Protein AF-A0A9X0PHR5-F1 (afdb_monomer)

Mean predicted aligned error: 5.83 Å

Secondary structure (DSSP, 8-state):
---HHHHHHHHHHHHHHHHHHHHHHHHHHHHHHHHHHHHHHHHHHHHHHHHHHHHHHHHT---THHHHHHHHHHHHHS--

Nearest PDB structures (foldseek):
  1nt2-assembly1_B  TM=8.621E-01  e=8.471E+00  Archaeoglobus fulgidus DSM 4304

Foldseek 3Di:
DDDPVNVVVVVVVVVVVVVVVVVVVVVVVVVVVVVVVVVVVVVVVVLVVVVVVLVVCVVVDPDCVSVVVVVVSVVVVDDD

Radius of gyration: 26.89 Å; Cα contacts (8 Å, |Δi|>4): 7; chains: 1; bounding box: 49×14×79 Å

Sequence (80 aa):
MTDRDSVVKHFRTASKVYKEQRDSLITDVADLRNQRDKLQRKLDEVVKLFNTHLAYKKAWSDNPYYDKLQNELNRILEDE

Solvent-accessible surface area (backbone atoms only — not comparable to full-atom valu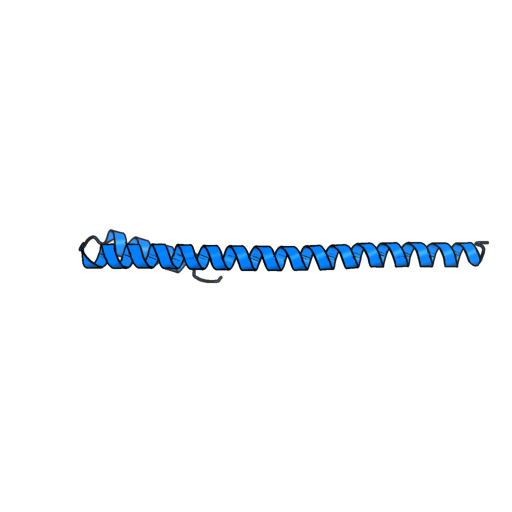es)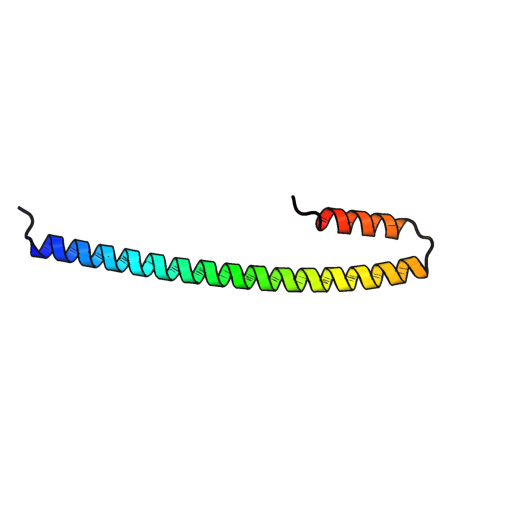: 4568 Å² total; per-residue (Å²): 132,87,55,71,68,57,54,54,49,51,52,52,52,51,54,49,51,54,48,53,53,50,54,49,50,54,49,54,51,51,51,51,52,52,50,49,54,53,51,50,54,53,49,53,52,51,51,52,51,50,51,54,53,49,52,53,49,50,77,78,39,94,56,68,65,58,56,55,51,50,52,53,52,50,61,71,69,54,79,133

Organism: NCBI:txid74706

pLDDT: mean 93.5, std 7.17, range [55.91, 98.62]

Structure (mmCIF, N/CA/C/O backbone):
data_AF-A0A9X0PHR5-F1
#
_entry.id   AF-A0A9X0PHR5-F1
#
loop_
_atom_site.group_PDB
_atom_site.id
_atom_site.type_symbol
_atom_site.label_atom_id
_atom_site.label_alt_id
_atom_site.label_comp_id
_atom_site.label_asym_id
_atom_site.label_entity_id
_atom_site.label_seq_id
_atom_site.pdbx_PDB_ins_code
_atom_site.Cartn_x
_atom_site.Cartn_y
_atom_site.Cartn_z
_atom_site.occupancy
_atom_site.B_iso_or_equiv
_atom_site.auth_seq_id
_atom_site.auth_comp_id
_atom_site.auth_asym_id
_atom_site.auth_atom_id
_atom_site.pdbx_PDB_model_num
ATOM 1 N N . MET A 1 1 ? 25.152 12.258 -48.912 1.00 60.69 1 MET A N 1
ATOM 2 C CA . MET A 1 1 ? 24.916 10.799 -48.891 1.00 60.69 1 MET A CA 1
ATOM 3 C C . MET A 1 1 ? 25.437 10.302 -47.552 1.00 60.69 1 MET A C 1
ATOM 5 O O . MET A 1 1 ? 26.612 10.512 -47.288 1.00 60.69 1 MET A O 1
ATOM 9 N N . THR A 1 2 ? 24.578 9.812 -46.658 1.00 75.75 2 THR A N 1
ATOM 10 C CA . THR A 1 2 ? 25.015 9.363 -45.324 1.00 75.75 2 THR A CA 1
ATOM 11 C C . THR A 1 2 ? 25.742 8.032 -45.461 1.00 75.75 2 THR A C 1
ATOM 13 O O . THR A 1 2 ? 25.219 7.117 -46.095 1.00 75.75 2 THR A O 1
ATOM 16 N N . ASP A 1 3 ? 26.945 7.940 -44.901 1.00 89.12 3 ASP A N 1
ATOM 17 C CA . ASP A 1 3 ? 27.740 6.716 -44.936 1.00 89.12 3 ASP A CA 1
ATOM 18 C C . ASP A 1 3 ? 27.097 5.602 -44.087 1.00 89.12 3 ASP A C 1
ATOM 20 O O . ASP A 1 3 ? 26.486 5.856 -43.042 1.00 89.12 3 ASP A O 1
ATOM 24 N N . ARG A 1 4 ? 27.224 4.353 -44.544 1.00 90.56 4 ARG A N 1
ATOM 25 C CA . ARG A 1 4 ? 26.600 3.181 -43.913 1.00 90.56 4 ARG A CA 1
ATOM 26 C C . ARG A 1 4 ? 27.060 3.012 -42.466 1.00 90.56 4 ARG A C 1
ATOM 28 O O . ARG A 1 4 ? 26.237 2.682 -41.608 1.00 90.56 4 ARG A O 1
ATOM 35 N N . ASP A 1 5 ? 28.330 3.282 -42.177 1.00 91.94 5 ASP A N 1
ATOM 36 C CA . ASP A 1 5 ? 28.880 3.109 -40.833 1.00 91.94 5 ASP A CA 1
ATOM 37 C C . ASP A 1 5 ? 28.332 4.158 -39.864 1.00 91.94 5 ASP A C 1
ATOM 39 O O . ASP A 1 5 ? 28.077 3.854 -38.694 1.00 91.94 5 ASP A O 1
ATOM 43 N N . SER A 1 6 ? 28.048 5.369 -40.354 1.00 90.94 6 SER A N 1
ATOM 44 C CA . SER A 1 6 ? 27.369 6.411 -39.578 1.00 90.94 6 SER A CA 1
ATOM 45 C C . SER A 1 6 ? 25.965 5.968 -39.155 1.00 90.94 6 SER A C 1
ATOM 47 O O . SER A 1 6 ? 25.627 6.053 -37.971 1.00 90.94 6 SER A O 1
ATOM 49 N N . VAL A 1 7 ? 25.173 5.407 -40.075 1.00 91.69 7 VAL A N 1
ATOM 50 C CA . VAL A 1 7 ? 23.816 4.910 -39.774 1.00 91.69 7 VAL A CA 1
ATOM 51 C C . VAL A 1 7 ? 23.857 3.776 -38.747 1.00 91.69 7 VAL A C 1
ATOM 53 O O . VAL A 1 7 ? 23.106 3.787 -37.770 1.00 91.69 7 VAL A O 1
ATOM 56 N N . VAL A 1 8 ? 24.776 2.822 -38.916 1.00 93.81 8 VAL A N 1
ATOM 57 C CA . VAL A 1 8 ? 24.948 1.702 -37.979 1.00 93.81 8 VAL A CA 1
ATOM 58 C C . VAL A 1 8 ? 25.372 2.197 -36.595 1.00 93.81 8 VAL A C 1
ATOM 60 O O . VAL A 1 8 ? 24.854 1.716 -35.583 1.00 93.81 8 VAL A O 1
ATOM 63 N N . LYS A 1 9 ? 26.283 3.173 -36.523 1.00 92.94 9 LYS A N 1
ATOM 64 C CA . LYS A 1 9 ? 26.705 3.788 -35.259 1.00 92.94 9 LYS A CA 1
ATOM 65 C C . LYS A 1 9 ? 25.529 4.462 -34.556 1.00 92.94 9 LYS A C 1
ATOM 67 O O . LYS A 1 9 ? 25.314 4.193 -33.378 1.00 92.94 9 LYS A O 1
ATOM 72 N N . HIS A 1 10 ? 24.742 5.264 -35.273 1.00 92.38 10 HIS A N 1
ATOM 73 C CA . HIS A 1 10 ? 23.558 5.920 -34.716 1.00 92.38 10 HIS A CA 1
ATOM 74 C C . HIS A 1 10 ? 22.547 4.913 -34.164 1.00 92.38 10 HIS A C 1
ATOM 76 O O . HIS A 1 10 ? 22.093 5.076 -33.032 1.00 92.38 10 HIS A O 1
ATOM 82 N N . PHE A 1 11 ? 22.254 3.840 -34.904 1.00 94.06 11 PHE A N 1
ATOM 83 C CA . PHE A 1 11 ? 21.338 2.799 -34.438 1.00 94.06 11 PHE A CA 1
ATOM 84 C C . PHE A 1 11 ? 21.847 2.102 -33.170 1.00 94.06 11 PHE A C 1
ATOM 86 O O . PHE A 1 11 ? 21.094 1.925 -32.214 1.00 94.06 11 PHE A O 1
ATOM 93 N N . ARG A 1 12 ? 23.138 1.748 -33.118 1.00 95.44 12 ARG A N 1
ATOM 94 C CA . ARG A 1 12 ? 23.749 1.132 -31.927 1.00 95.44 12 ARG A CA 1
ATOM 95 C C . ARG A 1 12 ? 23.700 2.060 -30.717 1.00 95.44 12 ARG A C 1
ATOM 97 O O . ARG A 1 12 ? 23.369 1.606 -29.625 1.00 95.44 12 ARG A O 1
ATOM 104 N N . THR A 1 13 ? 24.001 3.344 -30.904 1.00 95.62 13 THR A N 1
ATOM 105 C CA . THR A 1 13 ? 23.924 4.340 -29.830 1.00 95.62 13 THR A CA 1
ATOM 106 C C . THR A 1 13 ? 22.492 4.499 -29.331 1.00 95.62 13 THR A C 1
ATOM 108 O O . THR A 1 13 ? 22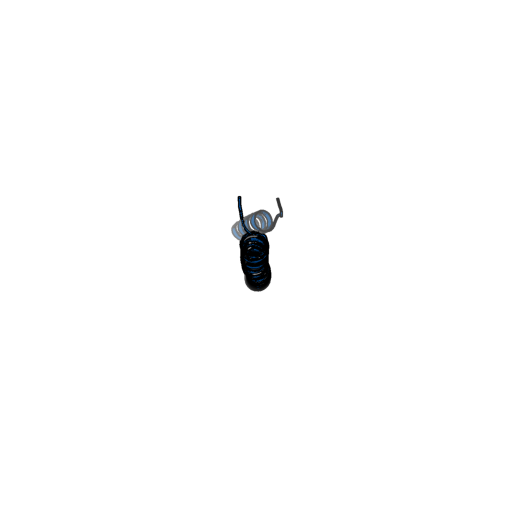.270 4.404 -28.128 1.00 95.62 13 THR A O 1
ATOM 111 N N . ALA A 1 14 ? 21.518 4.657 -30.230 1.00 95.25 14 ALA A N 1
ATOM 112 C CA . ALA A 1 14 ? 20.110 4.759 -29.856 1.00 95.25 14 ALA A CA 1
ATOM 113 C C . ALA A 1 14 ? 19.636 3.501 -29.113 1.00 95.25 14 ALA A C 1
ATOM 115 O O . ALA A 1 14 ? 19.054 3.598 -28.037 1.00 95.25 14 ALA A O 1
ATOM 116 N N . SER A 1 15 ? 19.960 2.311 -29.628 1.00 96.69 15 SER A N 1
ATOM 117 C CA . SER A 1 15 ? 19.616 1.039 -28.986 1.00 96.69 15 SER A CA 1
ATOM 118 C C . SER A 1 15 ? 20.216 0.906 -27.584 1.00 96.69 15 SER A C 1
ATOM 120 O O . SER A 1 15 ? 19.533 0.421 -26.682 1.00 96.69 15 SER A O 1
ATOM 122 N N . LYS A 1 16 ? 21.460 1.357 -27.381 1.00 97.12 16 LYS A N 1
ATOM 123 C CA . LYS A 1 16 ? 22.098 1.372 -26.061 1.00 97.12 16 LYS A CA 1
ATOM 124 C C . LYS A 1 16 ? 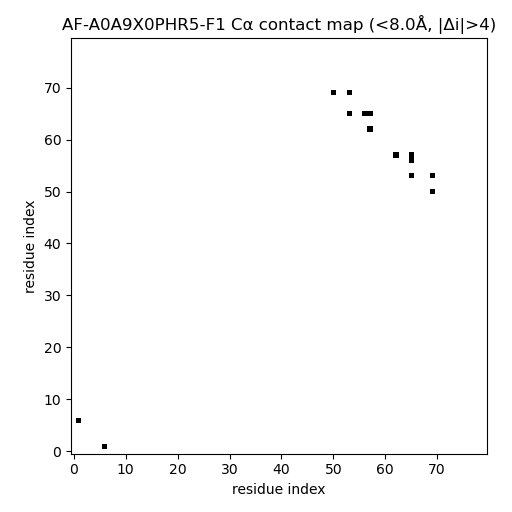21.357 2.300 -25.095 1.00 97.12 16 LYS A C 1
ATOM 126 O O . LYS A 1 16 ? 21.015 1.857 -24.005 1.00 97.12 16 LYS A O 1
ATOM 131 N N . VAL A 1 17 ? 21.051 3.527 -25.518 1.00 97.69 17 VAL A N 1
ATOM 132 C CA . VAL A 1 17 ? 20.321 4.506 -24.694 1.00 97.69 17 VAL A CA 1
ATOM 133 C C . VAL A 1 17 ? 18.942 3.975 -24.301 1.00 97.69 17 VAL A C 1
ATOM 135 O O . VAL A 1 17 ? 18.587 4.012 -23.127 1.00 97.69 17 VAL A O 1
ATOM 138 N N . TYR A 1 18 ? 18.188 3.405 -25.245 1.00 97.06 18 TYR A N 1
ATOM 139 C CA . TYR A 1 18 ? 16.885 2.810 -24.938 1.00 97.06 18 TYR A CA 1
ATOM 140 C C . TYR A 1 18 ? 16.988 1.652 -23.946 1.00 97.06 18 TYR A C 1
ATOM 142 O O . TYR A 1 18 ? 16.133 1.510 -23.073 1.00 97.06 18 TYR A O 1
ATOM 150 N N . LYS A 1 19 ? 18.033 0.824 -24.057 1.00 97.56 19 LYS A N 1
ATOM 151 C CA . LYS A 1 19 ? 18.268 -0.270 -23.114 1.00 97.56 19 LYS A CA 1
ATOM 152 C C . LYS A 1 19 ? 18.560 0.262 -21.709 1.00 97.56 19 LYS A C 1
ATOM 154 O O . LYS A 1 19 ? 17.950 -0.212 -20.761 1.00 97.56 19 LYS A O 1
ATOM 159 N N . GLU A 1 20 ? 19.428 1.263 -21.590 1.00 97.88 20 GLU A N 1
ATOM 160 C CA . GLU A 1 20 ? 19.770 1.894 -20.308 1.00 97.88 20 GLU A CA 1
ATOM 161 C C . GLU A 1 20 ? 18.548 2.553 -19.654 1.00 97.88 20 GLU A C 1
ATOM 163 O O . GLU A 1 20 ? 18.285 2.327 -18.476 1.00 97.88 20 GLU A O 1
ATOM 168 N N . GLN A 1 21 ? 17.745 3.292 -20.424 1.00 98.00 21 GLN A N 1
ATOM 169 C CA . GLN A 1 21 ? 16.505 3.904 -19.933 1.00 98.00 21 GLN A CA 1
ATOM 170 C C . GLN A 1 21 ? 15.492 2.861 -19.461 1.00 98.00 21 GLN A C 1
ATOM 172 O O . GLN A 1 21 ? 14.886 3.016 -18.403 1.00 98.00 21 GLN A O 1
ATOM 177 N N . ARG A 1 22 ? 15.316 1.781 -20.228 1.00 98.06 22 ARG A N 1
ATOM 178 C CA . ARG A 1 22 ? 14.423 0.683 -19.856 1.00 98.06 22 ARG A CA 1
ATOM 179 C C . ARG A 1 22 ? 14.885 0.012 -18.566 1.00 98.06 22 ARG A C 1
ATOM 181 O O . ARG A 1 22 ? 14.063 -0.234 -17.692 1.00 98.06 22 ARG A O 1
ATOM 188 N N . ASP A 1 23 ? 16.172 -0.295 -18.454 1.00 98.38 23 ASP A N 1
ATOM 189 C CA . ASP A 1 23 ? 16.724 -0.992 -17.291 1.00 98.38 23 ASP A CA 1
ATOM 190 C C . ASP A 1 23 ? 16.651 -0.101 -16.029 1.00 98.38 23 ASP A C 1
ATOM 192 O O . ASP A 1 23 ? 16.316 -0.593 -14.949 1.00 98.38 23 ASP A O 1
ATOM 196 N N . SER A 1 24 ? 16.841 1.219 -16.175 1.00 98.31 24 SER A N 1
ATOM 197 C CA . SER A 1 24 ? 16.577 2.201 -15.111 1.00 98.31 24 SER A CA 1
ATOM 198 C C . SER A 1 24 ? 15.110 2.185 -14.685 1.00 98.31 24 SER A C 1
ATOM 200 O O . SER A 1 24 ? 14.819 2.006 -13.508 1.00 98.31 24 SER A O 1
ATOM 202 N N . LEU A 1 25 ? 14.175 2.278 -15.636 1.00 98.44 25 LEU A N 1
ATOM 203 C CA . LEU A 1 25 ? 12.743 2.304 -15.330 1.00 98.44 25 LEU A CA 1
ATOM 204 C C . LEU A 1 25 ? 12.269 1.008 -14.656 1.00 98.44 25 LEU A C 1
ATOM 206 O O . LEU A 1 25 ? 11.434 1.0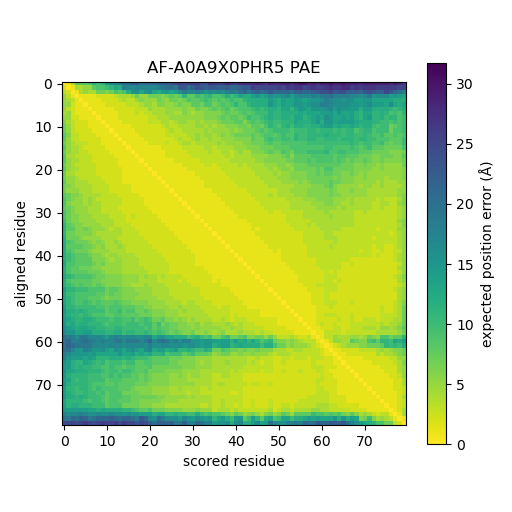44 -13.756 1.00 98.44 25 LEU A O 1
ATOM 210 N N . ILE A 1 26 ? 12.807 -0.144 -15.067 1.00 98.50 26 ILE A N 1
ATOM 211 C CA . ILE A 1 26 ? 12.530 -1.434 -14.418 1.00 98.50 26 ILE A CA 1
ATOM 212 C C . ILE A 1 26 ? 12.973 -1.402 -12.952 1.00 98.50 26 ILE A C 1
ATOM 214 O O . ILE A 1 26 ? 12.239 -1.884 -12.087 1.00 98.50 26 ILE A O 1
ATOM 218 N N . THR A 1 27 ? 14.147 -0.832 -12.681 1.00 98.50 27 THR A N 1
ATOM 219 C CA . THR A 1 27 ? 14.697 -0.709 -11.326 1.00 98.50 27 THR A CA 1
ATOM 220 C C . THR A 1 27 ? 13.831 0.220 -10.478 1.00 98.50 27 THR A C 1
ATOM 222 O O . THR A 1 27 ? 13.375 -0.185 -9.410 1.00 98.50 27 THR A O 1
ATOM 225 N N . ASP A 1 28 ? 13.486 1.397 -11.000 1.00 98.56 28 ASP A N 1
ATOM 226 C CA . ASP A 1 28 ? 12.639 2.372 -10.306 1.00 98.56 28 ASP A CA 1
ATOM 227 C C . ASP A 1 2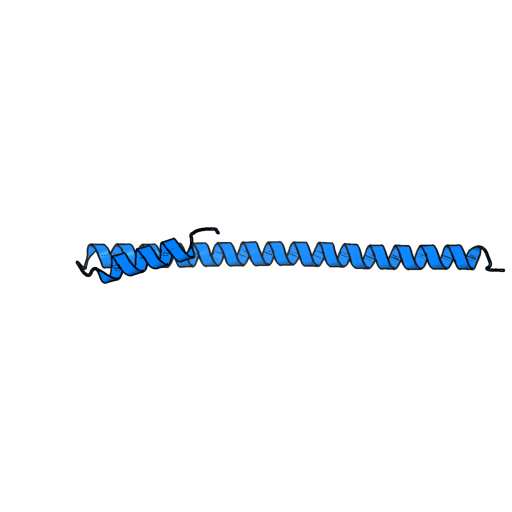8 ? 11.258 1.788 -9.969 1.00 98.56 28 ASP A C 1
ATOM 229 O O . ASP A 1 28 ? 10.759 1.935 -8.853 1.00 98.56 28 ASP A O 1
ATOM 233 N N . VAL A 1 29 ? 10.640 1.057 -10.904 1.00 98.62 29 VAL A N 1
ATOM 234 C CA . VAL A 1 29 ? 9.349 0.386 -10.671 1.00 98.62 29 VAL A CA 1
ATOM 235 C C . VAL A 1 29 ? 9.468 -0.709 -9.611 1.00 98.62 29 VAL A C 1
ATOM 237 O O . VAL A 1 29 ? 8.558 -0.867 -8.791 1.00 98.62 29 VAL A O 1
ATOM 240 N N . ALA A 1 30 ? 10.556 -1.481 -9.607 1.00 98.44 30 ALA A N 1
ATOM 241 C CA . ALA A 1 30 ? 10.789 -2.501 -8.589 1.00 98.44 30 ALA A CA 1
ATOM 242 C C . ALA A 1 30 ? 10.955 -1.876 -7.194 1.00 98.44 30 ALA A C 1
ATOM 244 O O . ALA A 1 30 ? 10.349 -2.352 -6.229 1.00 98.44 30 ALA A O 1
ATOM 245 N N . ASP A 1 31 ? 11.695 -0.772 -7.097 1.00 98.56 31 ASP A N 1
ATOM 246 C CA . ASP A 1 31 ? 11.894 -0.040 -5.849 1.00 98.56 31 ASP A CA 1
ATOM 247 C C . ASP A 1 31 ? 10.599 0.594 -5.344 1.00 98.56 31 ASP A C 1
ATOM 249 O O . ASP A 1 31 ? 10.270 0.449 -4.164 1.00 98.56 31 ASP A O 1
ATOM 253 N N . LEU A 1 32 ? 9.807 1.212 -6.224 1.00 98.62 32 LEU A N 1
ATOM 254 C CA . LEU A 1 32 ? 8.495 1.762 -5.875 1.00 98.62 32 LEU A CA 1
ATOM 255 C C . LEU A 1 32 ? 7.544 0.679 -5.357 1.00 98.62 32 LEU A C 1
ATOM 257 O O . LEU A 1 32 ? 6.875 0.883 -4.344 1.00 98.62 32 LEU A O 1
ATOM 261 N N . ARG A 1 33 ? 7.517 -0.501 -5.988 1.00 98.56 33 ARG A N 1
ATOM 262 C CA . ARG A 1 33 ? 6.723 -1.646 -5.506 1.00 98.56 33 ARG A CA 1
ATOM 263 C C . ARG A 1 33 ? 7.166 -2.091 -4.114 1.00 98.56 33 ARG A C 1
ATOM 265 O O . ARG A 1 33 ? 6.325 -2.277 -3.240 1.00 98.56 33 ARG A O 1
ATOM 272 N N . ASN A 1 34 ? 8.472 -2.190 -3.876 1.00 98.44 34 ASN A N 1
ATOM 273 C CA . ASN A 1 34 ? 9.016 -2.551 -2.567 1.00 98.44 34 ASN A CA 1
ATOM 274 C C . ASN A 1 34 ? 8.685 -1.500 -1.492 1.00 98.44 34 ASN A C 1
ATOM 276 O O . ASN A 1 34 ? 8.326 -1.843 -0.365 1.00 98.44 34 ASN A O 1
ATOM 280 N N . GLN A 1 35 ? 8.784 -0.211 -1.823 1.00 98.56 35 GLN A N 1
ATOM 281 C CA . GLN A 1 35 ? 8.412 0.876 -0.917 1.00 98.56 35 GLN A CA 1
ATOM 282 C C . GLN A 1 35 ? 6.917 0.846 -0.591 1.00 98.56 35 GLN A C 1
ATOM 284 O O . GLN A 1 35 ? 6.562 0.936 0.585 1.00 98.56 35 GLN A O 1
ATOM 289 N N . ARG A 1 36 ? 6.058 0.633 -1.595 1.00 98.25 36 ARG A N 1
ATOM 290 C CA . ARG A 1 36 ? 4.614 0.440 -1.415 1.00 98.25 36 ARG A CA 1
ATOM 291 C C . ARG A 1 36 ? 4.337 -0.723 -0.470 1.00 98.25 36 ARG A C 1
ATOM 293 O O . ARG A 1 36 ? 3.629 -0.537 0.511 1.00 98.25 36 ARG A O 1
ATOM 300 N N . ASP A 1 37 ? 4.937 -1.889 -0.701 1.00 98.31 37 ASP A N 1
ATOM 301 C CA . ASP A 1 37 ? 4.732 -3.076 0.144 1.00 98.31 37 ASP A CA 1
ATOM 302 C C . ASP A 1 37 ? 5.176 -2.837 1.595 1.00 98.31 37 ASP A C 1
ATOM 304 O O . ASP A 1 37 ? 4.517 -3.271 2.540 1.00 98.31 37 ASP A O 1
ATOM 308 N N . LYS A 1 38 ? 6.289 -2.122 1.799 1.00 98.44 38 LYS A N 1
ATOM 309 C CA . LYS A 1 38 ? 6.761 -1.743 3.139 1.00 98.44 38 LYS A CA 1
ATOM 310 C C . LYS A 1 38 ? 5.808 -0.775 3.831 1.00 98.44 38 LYS A C 1
ATOM 312 O O . LYS A 1 38 ? 5.576 -0.923 5.028 1.00 98.44 38 LYS A O 1
ATOM 317 N N . LEU A 1 39 ? 5.294 0.221 3.112 1.00 98.12 39 LEU A N 1
ATOM 318 C CA . LEU A 1 39 ? 4.332 1.178 3.654 1.00 98.12 39 LEU A CA 1
ATOM 319 C C . LEU A 1 39 ? 3.005 0.497 3.988 1.00 98.12 39 LEU A C 1
ATOM 321 O O . LEU A 1 39 ? 2.483 0.744 5.070 1.00 98.12 39 LEU A O 1
ATOM 325 N N . GLN A 1 40 ? 2.537 -0.422 3.139 1.00 96.88 40 GLN A N 1
ATOM 326 C CA . GLN A 1 40 ? 1.348 -1.227 3.411 1.00 96.88 40 GLN A CA 1
ATOM 327 C C . GLN A 1 40 ? 1.499 -2.010 4.717 1.00 96.88 40 GLN A C 1
ATOM 329 O O . GLN A 1 40 ? 0.675 -1.868 5.608 1.00 96.88 40 GLN A O 1
ATOM 334 N N . ARG A 1 41 ? 2.605 -2.745 4.897 1.00 98.25 41 ARG A N 1
ATOM 335 C CA . ARG A 1 41 ? 2.845 -3.501 6.141 1.00 98.25 41 ARG A CA 1
ATOM 336 C C . ARG A 1 41 ? 2.863 -2.607 7.380 1.00 98.25 41 ARG A C 1
ATOM 338 O O . ARG A 1 41 ? 2.299 -2.968 8.405 1.00 98.25 41 ARG A O 1
ATOM 345 N N . LYS A 1 42 ? 3.498 -1.433 7.293 1.00 98.19 42 LYS A N 1
ATOM 346 C CA . LYS A 1 42 ? 3.507 -0.460 8.397 1.00 98.19 42 LYS A CA 1
ATOM 347 C C . LYS A 1 42 ? 2.104 0.058 8.704 1.00 98.19 42 LYS A C 1
ATOM 349 O O . LYS A 1 42 ? 1.768 0.215 9.874 1.00 98.19 42 LYS A O 1
ATOM 354 N N . LEU A 1 43 ? 1.299 0.325 7.676 1.00 96.75 43 LEU A N 1
ATOM 355 C CA . LEU A 1 43 ? -0.092 0.728 7.845 1.00 96.75 43 LEU A CA 1
ATOM 356 C C . LEU A 1 43 ? -0.898 -0.388 8.519 1.00 96.75 43 LEU A C 1
ATOM 358 O O . LEU A 1 43 ? -1.561 -0.119 9.516 1.00 96.75 43 LEU A O 1
ATOM 362 N N . ASP A 1 44 ? -0.759 -1.634 8.064 1.00 96.31 44 ASP A N 1
ATOM 363 C CA . ASP A 1 44 ? -1.433 -2.799 8.649 1.00 96.31 44 ASP A CA 1
ATOM 364 C C . ASP A 1 44 ? -1.082 -2.970 10.141 1.00 96.31 44 ASP A C 1
ATOM 366 O O . ASP A 1 44 ? -1.956 -3.218 10.976 1.00 96.31 44 ASP A O 1
ATOM 370 N N . GLU A 1 45 ? 0.192 -2.791 10.510 1.00 98.25 45 GLU A N 1
ATOM 371 C CA . GLU A 1 45 ? 0.650 -2.833 11.904 1.00 98.25 45 GLU A CA 1
ATOM 372 C C . GLU A 1 45 ? 0.034 -1.714 12.757 1.00 98.25 45 GLU A C 1
ATOM 374 O O . GLU A 1 45 ? -0.431 -1.970 13.873 1.00 98.25 45 GLU A O 1
ATOM 379 N N . VAL A 1 46 ? -0.020 -0.484 12.234 1.00 97.12 46 VAL A N 1
ATOM 380 C CA . VAL A 1 46 ? -0.645 0.661 12.915 1.00 97.12 46 VAL A CA 1
ATOM 381 C C . VAL A 1 46 ? -2.146 0.440 13.090 1.00 97.12 46 VAL A C 1
ATOM 383 O O . VAL A 1 46 ? -2.669 0.650 14.185 1.00 97.12 46 VAL A O 1
ATOM 386 N N . VAL A 1 47 ? -2.834 -0.042 12.054 1.00 96.69 47 VAL A N 1
ATOM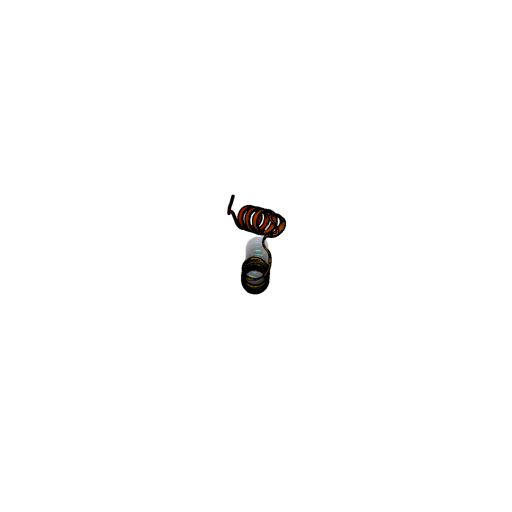 387 C CA . VAL A 1 47 ? -4.265 -0.376 12.091 1.00 96.69 47 VAL A CA 1
ATOM 388 C C . VAL A 1 47 ? -4.534 -1.447 13.142 1.00 96.69 47 VAL A C 1
ATOM 390 O O . VAL A 1 47 ? -5.443 -1.301 13.960 1.00 96.69 47 VAL A O 1
ATOM 393 N N . LYS A 1 48 ? -3.717 -2.504 13.189 1.00 97.06 48 LYS A N 1
ATOM 394 C CA . LYS A 1 48 ? -3.829 -3.558 14.203 1.00 97.06 48 LYS A CA 1
ATOM 395 C C . LYS A 1 48 ? -3.639 -3.011 15.619 1.00 97.06 48 LYS A C 1
ATOM 397 O O . LYS A 1 48 ? -4.418 -3.351 16.515 1.00 97.06 48 LYS A O 1
ATOM 402 N N . LEU A 1 49 ? -2.624 -2.172 15.833 1.00 97.75 49 LEU A N 1
ATOM 403 C CA . LEU A 1 49 ? -2.357 -1.556 17.134 1.00 97.75 49 LEU A CA 1
ATOM 404 C C . LEU A 1 49 ? -3.523 -0.662 17.574 1.00 97.75 49 LEU A C 1
ATOM 406 O O . LEU A 1 49 ? -3.989 -0.769 18.710 1.00 97.75 49 LEU A O 1
ATOM 410 N N . PHE A 1 50 ? -4.028 0.175 16.670 1.00 95.88 50 PHE A N 1
ATOM 411 C CA . PHE A 1 50 ? -5.146 1.068 16.947 1.00 95.88 50 PHE A CA 1
ATOM 412 C C . PHE A 1 50 ? -6.435 0.294 17.240 1.00 95.88 50 PHE A C 1
ATOM 414 O O . PHE A 1 50 ? -7.083 0.570 18.245 1.00 95.88 50 PHE A O 1
ATOM 421 N N . ASN A 1 51 ? -6.768 -0.728 16.444 1.00 94.94 51 ASN A N 1
ATOM 422 C CA . ASN A 1 51 ? -7.920 -1.599 16.698 1.00 94.94 51 ASN A CA 1
ATOM 423 C C . ASN A 1 51 ? -7.817 -2.303 18.058 1.00 94.94 51 ASN A C 1
ATOM 425 O O . ASN A 1 51 ? -8.799 -2.368 18.794 1.00 94.94 51 ASN A O 1
ATOM 429 N N . THR A 1 52 ? -6.624 -2.774 18.438 1.00 95.94 52 THR A N 1
ATOM 430 C CA . THR A 1 52 ? -6.390 -3.377 19.763 1.00 95.94 52 THR A CA 1
ATOM 431 C C . THR A 1 52 ? -6.651 -2.365 20.882 1.00 95.94 52 THR A C 1
ATOM 433 O O . THR A 1 52 ? -7.331 -2.673 21.862 1.00 95.94 52 THR A O 1
ATOM 436 N N . HIS A 1 53 ? -6.150 -1.136 20.728 1.00 93.69 53 HIS A N 1
ATOM 437 C CA . HIS A 1 53 ? -6.380 -0.062 21.691 1.00 93.69 53 HIS A CA 1
ATOM 438 C C . HIS A 1 53 ? -7.862 0.320 21.790 1.00 93.69 53 HIS A C 1
ATOM 440 O O . HIS A 1 53 ? -8.388 0.491 22.892 1.00 93.69 53 HIS A O 1
ATOM 446 N N . LEU A 1 54 ? -8.544 0.429 20.651 1.00 94.00 54 LEU A N 1
ATOM 447 C CA . LEU A 1 54 ? -9.951 0.794 20.575 1.00 94.00 54 LEU A CA 1
ATOM 448 C C . LEU A 1 54 ? -10.842 -0.279 21.208 1.00 94.00 54 LEU A C 1
ATOM 450 O O . LEU A 1 54 ? -11.713 0.055 22.008 1.00 94.00 54 LEU A O 1
ATOM 454 N N . ALA A 1 55 ? -10.574 -1.559 20.931 1.00 91.25 55 ALA A N 1
ATOM 455 C CA . ALA A 1 55 ? -11.273 -2.686 21.545 1.00 91.25 55 ALA A CA 1
ATOM 456 C C . ALA A 1 55 ? -11.122 -2.685 23.072 1.00 91.25 55 ALA A C 1
ATOM 458 O O . ALA A 1 55 ? -12.112 -2.831 23.788 1.00 91.25 55 ALA A O 1
ATOM 459 N N . TYR A 1 56 ? -9.906 -2.440 23.576 1.00 93.00 56 TYR A N 1
ATOM 460 C CA . TYR A 1 56 ? -9.682 -2.266 25.009 1.00 93.00 56 TYR A CA 1
ATOM 461 C C . TYR A 1 56 ? -10.528 -1.112 25.556 1.00 93.00 56 TYR A C 1
ATOM 463 O O . TYR A 1 56 ? -11.274 -1.292 26.510 1.00 93.00 56 TYR A O 1
ATOM 471 N N . LYS A 1 57 ? -10.475 0.073 24.939 1.00 92.69 57 LYS A N 1
ATOM 472 C CA . LYS A 1 57 ? -11.238 1.232 25.419 1.00 92.69 57 LYS A CA 1
ATOM 473 C C . LYS A 1 57 ? -12.750 1.004 25.422 1.00 92.69 57 LYS A C 1
ATOM 475 O O . LYS A 1 57 ? -13.382 1.375 26.405 1.00 92.69 57 LYS A O 1
ATOM 480 N N . LYS A 1 58 ? -13.303 0.352 24.397 1.00 90.31 58 LYS A N 1
ATOM 481 C CA . LYS A 1 58 ? -14.726 -0.019 24.328 1.00 90.31 58 LYS A CA 1
ATOM 482 C C . LYS A 1 58 ? -15.145 -0.975 25.441 1.00 90.31 58 LYS A C 1
ATOM 484 O O . LYS A 1 58 ? -16.215 -0.809 26.006 1.00 90.31 58 LYS A O 1
ATOM 489 N N . ALA A 1 59 ? -14.302 -1.947 25.788 1.00 90.12 59 ALA A N 1
ATOM 490 C CA . ALA A 1 59 ? -14.612 -2.906 26.849 1.00 90.12 59 ALA A CA 1
ATOM 491 C C . ALA A 1 59 ? -14.703 -2.262 28.246 1.00 90.12 59 ALA A C 1
ATOM 493 O O . ALA A 1 59 ? -15.349 -2.811 29.132 1.00 90.12 59 ALA A O 1
ATOM 494 N N . TRP A 1 60 ? -14.057 -1.107 28.440 1.00 89.69 60 TRP A N 1
ATOM 495 C CA . TRP A 1 60 ? -13.975 -0.408 29.728 1.00 89.69 60 TRP A CA 1
ATOM 496 C C . TRP A 1 60 ? -14.687 0.953 29.735 1.00 89.69 60 TRP A C 1
ATOM 498 O O . TRP A 1 60 ? -14.531 1.719 30.687 1.00 89.69 60 TRP A O 1
ATOM 508 N N . SER A 1 61 ? -15.423 1.303 28.675 1.00 85.75 61 SER A N 1
ATOM 509 C CA . SER A 1 61 ? -16.097 2.595 28.557 1.00 85.75 61 SER A CA 1
ATOM 510 C C . SER A 1 61 ? -17.320 2.524 27.648 1.00 85.75 61 SER A C 1
ATOM 512 O O . SER A 1 61 ? -17.191 2.234 26.463 1.00 85.75 61 SER A O 1
ATOM 514 N N . ASP A 1 62 ? -18.471 2.953 28.167 1.00 85.62 62 ASP A N 1
ATOM 515 C CA . ASP A 1 62 ? -19.709 3.139 27.392 1.00 85.62 62 ASP A CA 1
ATOM 516 C C . ASP A 1 62 ? -19.707 4.442 26.563 1.00 85.62 62 ASP A C 1
ATOM 518 O O . ASP A 1 62 ? -20.754 5.013 26.259 1.00 85.62 62 ASP A O 1
ATOM 522 N N . ASN A 1 63 ? -18.530 4.984 26.229 1.00 91.44 63 ASN A N 1
ATOM 523 C CA . ASN A 1 63 ? -18.436 6.240 25.495 1.00 91.44 63 ASN A CA 1
ATOM 524 C C . ASN A 1 63 ? -18.685 6.010 23.988 1.00 91.44 63 ASN A C 1
ATOM 526 O O . ASN A 1 63 ? -17.838 5.403 23.321 1.00 91.44 63 ASN A O 1
ATOM 530 N N . PRO A 1 64 ? -19.761 6.580 23.405 1.00 89.75 64 PRO A N 1
ATOM 531 C CA . PRO A 1 64 ? -20.098 6.404 21.987 1.00 89.75 64 PRO A CA 1
ATOM 532 C C . PRO A 1 64 ? -19.049 6.998 21.032 1.00 89.75 64 PRO A C 1
ATOM 534 O O . PRO A 1 64 ? -19.068 6.748 19.827 1.00 89.75 64 PRO A O 1
ATOM 537 N N . TYR A 1 65 ? -18.106 7.793 21.544 1.00 92.19 65 TYR A N 1
ATOM 538 C CA . TYR A 1 65 ? -16.960 8.282 20.785 1.00 92.19 65 TYR A CA 1
ATOM 539 C C . TYR A 1 65 ? -16.144 7.149 20.145 1.00 92.19 65 TYR A C 1
ATOM 541 O O . TYR A 1 65 ? -15.658 7.298 19.025 1.00 92.19 65 TYR A O 1
ATOM 549 N N . TYR A 1 66 ? -16.025 5.998 20.810 1.00 92.38 66 TYR A N 1
ATOM 550 C CA . TYR A 1 66 ? -15.245 4.879 20.283 1.00 92.38 66 TYR A CA 1
ATOM 551 C C . TYR A 1 66 ? -15.915 4.181 19.091 1.00 92.38 66 TYR A C 1
ATOM 553 O O . TYR A 1 66 ? -15.216 3.645 18.235 1.00 92.38 66 TYR A O 1
ATOM 561 N N . ASP A 1 67 ? -17.245 4.231 18.979 1.00 90.56 67 ASP A N 1
ATOM 562 C CA . ASP A 1 67 ? -17.952 3.775 17.775 1.00 90.56 67 ASP A CA 1
ATOM 563 C C . ASP A 1 67 ? -17.698 4.709 16.592 1.00 90.56 67 ASP A C 1
ATOM 565 O O . ASP A 1 67 ? -17.419 4.249 15.486 1.00 90.56 67 ASP A O 1
ATOM 569 N N . LYS A 1 68 ? -17.703 6.027 16.833 1.00 93.19 68 LYS A N 1
ATOM 570 C CA . LYS A 1 68 ? -17.359 7.018 15.801 1.00 93.19 68 LYS A CA 1
ATOM 571 C C . LYS A 1 68 ? -15.943 6.806 15.268 1.00 93.19 68 LYS A C 1
ATOM 573 O O . LYS A 1 68 ? -15.749 6.821 14.058 1.00 93.19 68 LYS A O 1
ATOM 578 N N . LEU A 1 69 ? -14.975 6.560 16.153 1.00 93.56 69 LEU A N 1
ATOM 579 C CA . LEU A 1 69 ? -13.597 6.266 15.751 1.00 93.56 69 LEU A CA 1
ATOM 580 C C . LEU A 1 69 ? -13.479 4.975 14.933 1.00 93.56 69 LEU A C 1
ATOM 582 O O . LEU A 1 69 ? -12.718 4.950 13.970 1.00 93.56 69 LEU A O 1
ATOM 586 N N . GLN A 1 70 ? -14.226 3.922 15.284 1.00 91.81 70 GLN A N 1
ATOM 587 C CA . GLN A 1 70 ? -14.236 2.686 14.495 1.00 91.81 70 GLN A CA 1
ATOM 588 C C . GLN A 1 70 ? -14.775 2.937 13.083 1.00 91.81 70 GLN A C 1
ATOM 590 O O . GLN A 1 70 ? -14.199 2.450 12.116 1.00 91.81 70 GLN A O 1
ATOM 595 N N . ASN A 1 71 ? -15.856 3.710 12.962 1.00 93.31 71 ASN A N 1
ATOM 596 C CA . ASN A 1 71 ? -16.464 4.017 11.669 1.00 93.31 71 AS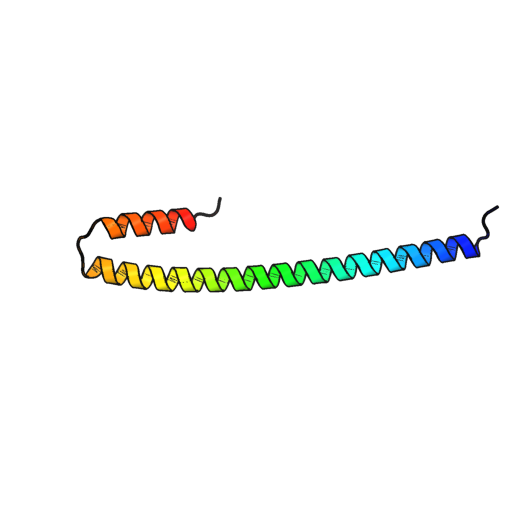N A CA 1
ATOM 597 C C . ASN A 1 71 ? -15.537 4.865 10.788 1.00 93.31 71 ASN A C 1
ATOM 599 O O . ASN A 1 71 ? -15.400 4.576 9.605 1.00 93.31 71 ASN A O 1
ATOM 603 N N . GLU A 1 72 ? -14.864 5.871 11.357 1.00 94.62 72 GLU A N 1
ATOM 604 C CA . GLU A 1 72 ? -13.857 6.659 10.630 1.00 94.62 72 GLU A CA 1
ATOM 605 C C . GLU A 1 72 ? -12.677 5.796 10.175 1.00 94.62 72 GLU A C 1
ATOM 607 O O . GLU A 1 72 ? -12.238 5.919 9.034 1.00 94.62 72 GLU A O 1
ATOM 612 N N . LEU A 1 73 ? -12.186 4.890 11.030 1.00 93.81 73 LEU A N 1
ATOM 613 C CA . LEU A 1 73 ? -11.137 3.954 10.632 1.00 93.81 73 LEU A CA 1
ATOM 614 C C . LEU A 1 73 ? -11.599 3.057 9.481 1.00 93.81 73 LEU A C 1
ATOM 616 O O . LEU A 1 73 ? -10.862 2.898 8.517 1.00 93.81 73 LEU A O 1
ATOM 620 N N . ASN A 1 74 ? -12.811 2.505 9.555 1.00 93.19 74 ASN A N 1
ATOM 621 C CA . ASN A 1 74 ? -13.355 1.669 8.487 1.00 93.19 74 ASN A CA 1
ATOM 622 C C . ASN A 1 74 ? -13.461 2.453 7.171 1.00 93.19 74 ASN A C 1
ATOM 624 O O . ASN A 1 74 ? -13.003 1.955 6.156 1.00 93.19 74 ASN A O 1
ATOM 628 N N . ARG A 1 75 ? -13.942 3.704 7.205 1.00 94.94 75 ARG A N 1
ATOM 629 C CA . ARG A 1 75 ? -14.012 4.593 6.032 1.00 94.94 75 ARG A CA 1
ATOM 630 C C . ARG A 1 75 ? -12.643 4.877 5.408 1.00 94.94 75 ARG A C 1
ATOM 632 O O . ARG A 1 75 ? -12.544 5.036 4.202 1.00 94.94 75 ARG A O 1
ATOM 639 N N . ILE A 1 76 ? -11.587 4.993 6.217 1.00 92.69 76 ILE A N 1
ATOM 640 C CA . ILE A 1 76 ? -10.213 5.192 5.717 1.00 92.69 76 ILE A CA 1
ATOM 641 C C . ILE A 1 76 ? -9.676 3.921 5.043 1.00 92.69 76 ILE A C 1
ATOM 643 O O . ILE A 1 76 ? -8.839 4.018 4.151 1.00 92.69 76 ILE A O 1
ATOM 647 N N . LEU A 1 77 ? -10.112 2.748 5.507 1.00 91.44 77 LEU A N 1
ATOM 648 C CA . LEU A 1 77 ? -9.667 1.441 5.020 1.00 91.44 77 LEU A CA 1
ATOM 649 C C . LEU A 1 77 ? -10.550 0.864 3.909 1.00 91.44 77 LEU A C 1
ATOM 651 O O . LEU A 1 77 ? -10.210 -0.185 3.369 1.00 91.44 77 LEU A O 1
ATOM 655 N N . GLU A 1 78 ? -11.681 1.495 3.602 1.00 89.94 78 GLU A N 1
ATOM 656 C CA . GLU A 1 78 ? -12.464 1.175 2.414 1.00 89.94 78 GLU A CA 1
ATOM 657 C C . GLU A 1 78 ? -11.613 1.498 1.179 1.00 89.94 78 GLU A C 1
ATOM 659 O O . GLU A 1 78 ? -11.193 2.639 0.982 1.00 89.94 78 GLU A O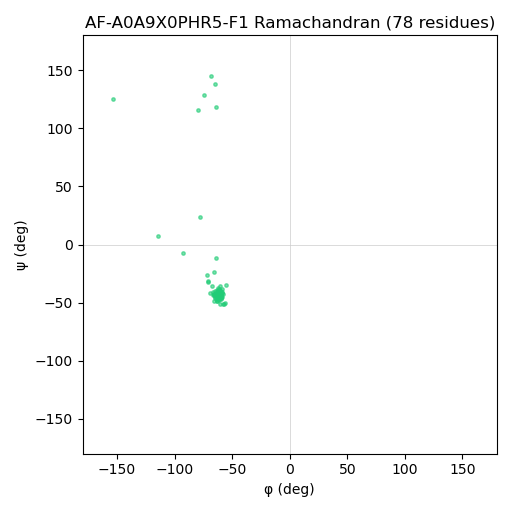 1
ATOM 664 N N . ASP A 1 79 ? -11.327 0.473 0.373 1.00 75.62 79 ASP A N 1
ATOM 665 C CA . ASP A 1 79 ? -10.774 0.666 -0.966 1.00 75.62 79 ASP A CA 1
ATOM 666 C C . ASP A 1 79 ? -11.824 1.404 -1.829 1.00 75.62 79 ASP A C 1
ATOM 668 O O . ASP A 1 79 ? -13.015 1.092 -1.732 1.00 75.62 79 ASP A O 1
ATOM 672 N N . GLU A 1 80 ? -11.392 2.383 -2.641 1.00 55.91 80 GLU A N 1
ATOM 673 C CA . GLU A 1 80 ? -12.255 3.099 -3.611 1.00 55.91 80 GLU A CA 1
ATOM 674 C C . GLU A 1 80 ? -12.963 2.162 -4.605 1.00 55.91 80 GLU A C 1
ATOM 676 O O . GLU A 1 80 ? -12.311 1.227 -5.134 1.00 55.91 80 GLU A O 1
#